Protein AF-A0A8S3Y2D4-F1 (afdb_monomer_lite)

Secondary structure (DSSP, 8-state):
-TTTHHHHT----SHHHHHHHHHHHHHHHHHHHHHHS----HHHHHHHHHHHHHHHHHHHHHHHHHHT--SSPPPPPPPPHHHHHHHHH-GGGGPPPP-TT-TT-----------S------------------------------------------

Sequence (158 aa):
MRESAPIIESKFTDTNTNKRKNLEWIRVQKSLKELTGKSREITQLKGFWRRTKVAAKKSVAQHRRALQATGGGQRPTSPGDDHLKIVELCPTDFVIEENLYDSDAVPQHVEVIVLGGTEEQNNTLYDIDEDEILPAEEPAEQQMITVANVHSEEVKKL

Structure (mmCIF, N/CA/C/O backbone):
data_AF-A0A8S3Y2D4-F1
#
_entry.id   AF-A0A8S3Y2D4-F1
#
loop_
_atom_site.group_PDB
_atom_site.id
_atom_site.type_symbol
_atom_site.label_atom_id
_atom_site.label_alt_id
_atom_site.label_comp_id
_atom_site.label_asym_id
_atom_site.label_entity_id
_atom_site.label_seq_id
_atom_site.pdbx_PDB_ins_code
_atom_site.Cartn_x
_atom_site.Cartn_y
_atom_site.Cartn_z
_atom_site.occupancy
_atom_site.B_iso_or_equiv
_atom_site.auth_seq_id
_atom_site.auth_comp_id
_atom_site.auth_asym_id
_atom_site.auth_atom_id
_atom_site.pdbx_PDB_model_num
ATOM 1 N N . MET A 1 1 ? -1.014 -6.566 8.334 1.00 80.56 1 MET A N 1
ATOM 2 C CA . MET A 1 1 ? -1.545 -6.063 7.043 1.00 80.56 1 MET A CA 1
ATOM 3 C C . MET A 1 1 ? -2.123 -7.154 6.150 1.00 80.56 1 MET A C 1
ATOM 5 O O . MET A 1 1 ? -3.131 -6.869 5.527 1.00 80.56 1 MET A O 1
ATOM 9 N N . ARG A 1 2 ? -1.561 -8.376 6.096 1.00 85.69 2 ARG A N 1
ATOM 10 C CA . ARG A 1 2 ? -2.041 -9.444 5.192 1.00 85.69 2 ARG A CA 1
ATOM 11 C C . ARG A 1 2 ? -3.548 -9.726 5.290 1.00 85.69 2 ARG A C 1
ATOM 13 O O . ARG A 1 2 ? -4.214 -9.788 4.271 1.00 85.69 2 ARG A O 1
ATOM 20 N N . GLU A 1 3 ? -4.080 -9.801 6.507 1.00 89.25 3 GLU A N 1
ATOM 21 C CA . GLU A 1 3 ? -5.510 -10.048 6.754 1.00 89.25 3 GLU A CA 1
ATOM 22 C C . GLU A 1 3 ? -6.408 -8.832 6.483 1.00 89.25 3 GLU A C 1
ATOM 24 O O . GLU A 1 3 ? -7.519 -8.977 5.986 1.00 89.25 3 GLU A O 1
ATOM 29 N N . SER A 1 4 ? -5.940 -7.623 6.803 1.00 91.56 4 SER A N 1
ATOM 30 C CA . SER A 1 4 ? -6.751 -6.402 6.684 1.00 91.56 4 SER A CA 1
ATOM 31 C C . SER A 1 4 ? -6.747 -5.802 5.273 1.00 91.56 4 SER A C 1
ATOM 33 O O . SER A 1 4 ? -7.630 -5.005 4.955 1.00 91.56 4 SER A O 1
ATOM 35 N N . ALA A 1 5 ? -5.779 -6.165 4.422 1.00 90.75 5 ALA A N 1
ATOM 36 C CA . ALA A 1 5 ? -5.618 -5.593 3.084 1.00 90.75 5 ALA A CA 1
ATOM 37 C C . ALA A 1 5 ? -6.865 -5.753 2.190 1.00 90.75 5 ALA A C 1
ATOM 39 O O . ALA A 1 5 ? -7.316 -4.730 1.678 1.00 90.75 5 ALA A O 1
ATOM 40 N N . PRO A 1 6 ? -7.515 -6.931 2.071 1.00 92.06 6 PRO A N 1
ATOM 41 C CA . PRO A 1 6 ? -8.704 -7.082 1.221 1.00 92.06 6 PRO A CA 1
ATOM 42 C C . PRO A 1 6 ? -9.875 -6.175 1.627 1.00 92.06 6 PRO A C 1
ATOM 44 O O . PRO A 1 6 ? -10.643 -5.710 0.785 1.00 92.06 6 PRO A O 1
ATOM 47 N N . ILE A 1 7 ? -10.014 -5.895 2.926 1.00 94.19 7 ILE A N 1
ATOM 48 C CA . ILE A 1 7 ? -11.087 -5.042 3.450 1.00 94.19 7 ILE A CA 1
ATOM 49 C C . ILE A 1 7 ? -10.743 -3.568 3.224 1.00 94.19 7 ILE A C 1
ATOM 51 O O . ILE 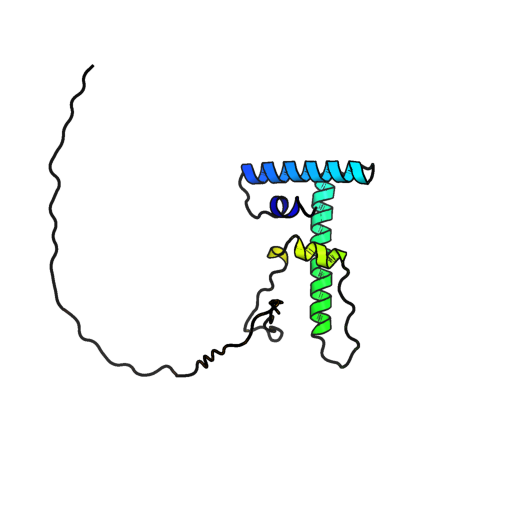A 1 7 ? -11.582 -2.797 2.757 1.00 94.19 7 ILE A O 1
ATOM 55 N N . ILE A 1 8 ? -9.504 -3.180 3.535 1.00 94.00 8 ILE A N 1
ATOM 56 C CA . ILE A 1 8 ? -9.009 -1.806 3.396 1.00 94.00 8 ILE A CA 1
ATOM 57 C C . ILE A 1 8 ? -8.971 -1.368 1.923 1.00 94.00 8 ILE A C 1
ATOM 59 O O . ILE A 1 8 ? -9.330 -0.227 1.627 1.00 94.00 8 ILE A O 1
ATOM 63 N N . GLU A 1 9 ? -8.587 -2.267 1.015 1.00 92.06 9 GLU A N 1
ATOM 64 C CA . GLU A 1 9 ? -8.427 -2.015 -0.426 1.00 92.06 9 GLU A CA 1
ATOM 65 C C . GLU A 1 9 ? -9.701 -2.197 -1.249 1.00 92.06 9 GLU A C 1
ATOM 67 O O . GLU A 1 9 ? -9.708 -1.933 -2.453 1.00 92.06 9 GLU A O 1
ATOM 72 N N . SER A 1 10 ? -10.796 -2.610 -0.611 1.00 92.25 10 SER A N 1
ATOM 73 C CA . SER A 1 10 ? -12.088 -2.726 -1.277 1.00 92.25 10 SER A CA 1
ATOM 74 C C . SER A 1 10 ? -12.440 -1.432 -2.024 1.00 92.25 10 SER A C 1
ATOM 76 O O . SER A 1 10 ? -12.317 -0.334 -1.477 1.00 92.25 10 SER A O 1
ATOM 78 N N . LYS A 1 11 ? -12.911 -1.537 -3.271 1.00 90.44 11 LYS A N 1
ATOM 79 C CA . LYS A 1 11 ? -13.327 -0.368 -4.065 1.00 90.44 11 LYS A CA 1
ATOM 80 C C . LYS A 1 11 ? -14.741 0.124 -3.719 1.00 90.44 11 LYS A C 1
ATOM 82 O O . LYS A 1 11 ? -15.102 1.219 -4.132 1.00 90.44 11 LYS A O 1
ATOM 87 N N . PHE A 1 12 ? -15.513 -0.621 -2.917 1.00 93.06 12 PHE A N 1
ATOM 88 C CA . PHE A 1 12 ? -16.855 -0.194 -2.509 1.00 93.06 12 PHE A CA 1
ATOM 89 C C . PHE A 1 12 ? -16.801 1.041 -1.603 1.00 93.06 12 PHE A C 1
ATOM 91 O O . PHE A 1 12 ? -15.961 1.148 -0.700 1.00 93.06 12 PHE A O 1
ATOM 98 N N . THR A 1 13 ? -17.716 1.973 -1.850 1.00 93.75 13 THR A N 1
ATOM 99 C CA . THR A 1 13 ? -17.799 3.279 -1.183 1.00 93.75 13 THR A CA 1
ATOM 100 C C . THR A 1 13 ? -19.054 3.430 -0.327 1.00 93.75 13 THR A C 1
ATOM 102 O O . THR A 1 13 ? -19.302 4.515 0.199 1.00 93.75 13 THR A O 1
ATOM 105 N N . ASP A 1 14 ? -19.831 2.360 -0.143 1.00 96.75 14 ASP A N 1
ATOM 106 C CA . ASP A 1 14 ? -21.039 2.384 0.674 1.00 96.75 14 ASP A CA 1
ATOM 107 C C . ASP A 1 14 ? -20.725 2.591 2.167 1.00 96.75 14 ASP A C 1
ATOM 109 O O . ASP A 1 14 ? -19.619 2.343 2.665 1.00 96.75 14 ASP A O 1
ATOM 113 N N . THR A 1 15 ? -21.727 3.061 2.911 1.00 97.31 15 THR A N 1
ATOM 114 C CA . THR A 1 15 ? -21.588 3.392 4.332 1.00 97.31 15 THR A CA 1
ATOM 115 C C . THR A 1 15 ? -21.122 2.203 5.174 1.00 97.31 15 THR A C 1
ATOM 117 O O . THR A 1 15 ? -20.330 2.396 6.100 1.00 97.31 15 THR A O 1
ATOM 120 N N . ASN A 1 16 ? -21.588 0.986 4.882 1.00 97.00 16 ASN A N 1
ATOM 121 C CA . ASN A 1 16 ? -21.215 -0.206 5.642 1.00 97.00 16 ASN A CA 1
ATOM 122 C C . ASN A 1 16 ? -19.750 -0.571 5.370 1.00 97.00 16 ASN A C 1
ATOM 124 O O . ASN A 1 16 ? -18.958 -0.698 6.310 1.00 97.00 16 ASN A O 1
ATOM 128 N N . THR A 1 17 ? -19.341 -0.614 4.102 1.00 95.75 17 THR A N 1
ATOM 129 C CA . THR A 1 17 ? -17.942 -0.864 3.738 1.00 95.75 17 THR A CA 1
ATOM 130 C C . THR A 1 17 ? -17.006 0.186 4.329 1.00 95.75 17 THR A C 1
ATOM 132 O O . THR A 1 17 ? -15.962 -0.168 4.878 1.00 95.75 17 THR A O 1
ATOM 135 N N . ASN A 1 18 ? -17.374 1.467 4.309 1.00 95.25 18 ASN A N 1
ATOM 136 C CA . ASN A 1 18 ? -16.547 2.518 4.907 1.00 95.25 18 ASN A CA 1
ATOM 137 C C . ASN A 1 18 ? -16.404 2.360 6.429 1.00 95.25 18 ASN A C 1
ATOM 139 O O . ASN A 1 18 ? -15.308 2.551 6.966 1.00 95.25 18 ASN A O 1
ATOM 143 N N . LYS A 1 19 ? -17.472 1.956 7.131 1.00 96.88 19 LYS A N 1
ATOM 144 C CA . LYS A 1 19 ? -17.400 1.614 8.561 1.00 96.88 19 LYS A CA 1
ATOM 145 C C . LYS A 1 19 ? -16.458 0.432 8.796 1.00 96.88 19 LYS A C 1
ATOM 147 O O . LYS A 1 19 ? -15.567 0.537 9.636 1.00 96.88 19 LYS A O 1
ATOM 152 N N . ARG A 1 20 ? -16.584 -0.644 8.012 1.00 96.69 20 ARG A N 1
ATOM 153 C CA . ARG A 1 20 ? -15.703 -1.825 8.089 1.00 96.69 20 ARG A CA 1
ATOM 154 C C . ARG A 1 20 ? -14.238 -1.471 7.845 1.00 96.69 20 ARG A C 1
ATOM 156 O O . ARG A 1 20 ? -13.384 -1.853 8.637 1.00 96.69 20 ARG A O 1
ATOM 163 N N . LYS A 1 21 ? -13.948 -0.675 6.813 1.00 96.38 21 LYS A N 1
ATOM 164 C CA . LYS A 1 21 ? -12.601 -0.157 6.532 1.00 96.38 21 LYS A CA 1
ATOM 165 C C . LYS A 1 21 ? -12.031 0.603 7.723 1.00 96.38 21 LYS A C 1
ATOM 167 O O . LYS A 1 21 ? -10.883 0.385 8.094 1.00 96.38 21 LYS A O 1
ATOM 172 N N . ASN A 1 22 ? -12.814 1.498 8.327 1.00 96.31 22 ASN A N 1
ATOM 173 C CA . ASN A 1 22 ? -12.359 2.266 9.485 1.00 96.31 22 ASN A CA 1
ATOM 174 C C . ASN A 1 22 ? -12.093 1.373 10.707 1.00 96.31 22 ASN A C 1
ATOM 176 O O . ASN A 1 22 ? -11.078 1.570 11.371 1.00 96.31 22 ASN A O 1
ATOM 180 N N . LEU A 1 23 ? -12.939 0.373 10.967 1.00 96.94 23 LEU A N 1
ATOM 181 C CA . LEU A 1 23 ? -12.701 -0.612 12.029 1.00 96.94 23 LEU A CA 1
ATOM 182 C C . LEU A 1 23 ? -11.417 -1.415 11.787 1.00 96.94 23 LEU A C 1
ATOM 184 O O . LEU A 1 23 ? -10.618 -1.585 12.706 1.00 96.94 23 LEU A O 1
ATOM 188 N N . GLU A 1 24 ? -11.160 -1.831 10.548 1.00 97.38 24 GLU A N 1
ATOM 189 C CA . GLU A 1 24 ? -9.913 -2.518 10.202 1.00 97.38 24 GLU A CA 1
ATOM 190 C C . GLU A 1 24 ? -8.683 -1.619 10.359 1.00 97.38 24 GLU A C 1
ATOM 192 O O . GLU A 1 24 ? -7.652 -2.065 10.858 1.00 97.38 24 GLU A O 1
ATOM 197 N N . TRP A 1 25 ? -8.780 -0.328 10.033 1.00 96.88 25 TRP A N 1
ATOM 198 C CA . TRP A 1 25 ? -7.695 0.617 10.312 1.00 96.88 25 TRP A CA 1
ATOM 199 C C . TRP A 1 25 ? -7.393 0.748 11.809 1.00 96.88 25 TRP A C 1
ATOM 201 O O . TRP A 1 25 ? -6.221 0.811 12.186 1.00 96.88 25 TRP A O 1
ATOM 211 N N . ILE A 1 26 ? -8.422 0.741 12.660 1.00 96.44 26 ILE A N 1
ATOM 212 C CA . ILE A 1 26 ? -8.258 0.727 14.122 1.00 96.44 26 ILE A CA 1
ATOM 213 C C . ILE A 1 26 ? -7.577 -0.575 14.568 1.00 96.44 26 ILE A C 1
ATOM 215 O O . ILE A 1 26 ? -6.654 -0.542 15.384 1.00 96.44 26 ILE A O 1
ATOM 219 N N . ARG A 1 27 ? -7.968 -1.724 14.000 1.00 95.94 27 ARG A N 1
ATOM 220 C CA . ARG A 1 27 ? -7.335 -3.023 14.283 1.00 95.94 27 ARG A CA 1
ATOM 221 C C . ARG A 1 27 ? -5.848 -3.020 13.920 1.00 95.94 27 ARG A C 1
ATOM 223 O O . ARG A 1 27 ? -5.020 -3.435 14.731 1.00 95.94 27 ARG A O 1
ATOM 230 N N . VAL A 1 28 ? -5.497 -2.499 12.744 1.00 95.44 28 VAL A N 1
ATOM 231 C CA . VAL A 1 28 ? -4.100 -2.355 12.300 1.00 95.44 28 VAL A CA 1
ATOM 232 C C . VAL A 1 28 ? -3.317 -1.425 13.228 1.00 95.44 28 VAL A C 1
ATOM 234 O O . VAL A 1 28 ? -2.196 -1.754 13.612 1.00 95.44 28 VAL A O 1
ATOM 237 N N . GLN A 1 29 ? -3.897 -0.289 13.623 1.00 95.75 29 GLN A N 1
ATOM 238 C CA . GLN A 1 29 ? -3.274 0.646 14.563 1.00 95.75 29 GLN A CA 1
ATOM 239 C C . GLN A 1 29 ? -2.982 -0.023 15.912 1.00 95.75 29 GLN A C 1
ATOM 241 O O . GLN A 1 29 ? -1.876 0.115 16.439 1.00 95.75 29 GLN A O 1
ATOM 246 N N . LYS A 1 30 ? -3.954 -0.770 16.451 1.00 95.62 30 LYS A N 1
ATOM 247 C CA . LYS A 1 30 ? -3.809 -1.511 17.708 1.00 95.62 30 LYS A CA 1
ATOM 248 C C . LYS A 1 30 ? -2.688 -2.547 17.612 1.00 95.62 30 LYS A C 1
ATOM 250 O O . LYS A 1 30 ? -1.781 -2.520 18.436 1.00 95.62 30 LYS A O 1
ATOM 255 N N . SER A 1 31 ? -2.696 -3.369 16.563 1.00 94.50 31 SER A N 1
ATOM 256 C CA . SER A 1 31 ? -1.652 -4.372 16.325 1.00 94.50 31 SER A CA 1
ATOM 257 C C . SER A 1 31 ? -0.262 -3.738 16.182 1.00 94.50 31 SER A C 1
ATOM 259 O O . SER A 1 31 ? 0.704 -4.219 16.768 1.00 94.50 31 SER A O 1
ATOM 261 N N . LEU A 1 32 ? -0.141 -2.605 15.481 1.00 94.25 32 LEU A N 1
ATOM 262 C CA . LEU A 1 32 ? 1.134 -1.892 15.369 1.00 94.25 32 LEU A CA 1
ATOM 263 C C . LEU A 1 32 ? 1.623 -1.373 16.727 1.00 94.25 32 LEU A C 1
ATOM 265 O O . LEU A 1 32 ? 2.817 -1.453 17.024 1.00 94.25 32 LEU A O 1
ATOM 269 N N . LYS A 1 33 ? 0.710 -0.837 17.542 1.00 95.50 33 LYS A N 1
ATOM 270 C CA . LYS A 1 33 ? 1.023 -0.359 18.890 1.00 95.50 33 LYS A CA 1
ATOM 271 C C . LYS A 1 33 ? 1.496 -1.504 19.782 1.00 95.50 33 LYS A C 1
ATOM 273 O O . LYS A 1 33 ? 2.463 -1.313 20.509 1.00 95.50 33 LYS A O 1
ATOM 278 N N . GLU A 1 34 ? 0.862 -2.668 19.700 1.00 95.62 34 GLU A N 1
ATOM 279 C CA . GLU A 1 34 ? 1.274 -3.876 20.428 1.00 95.62 34 GLU A CA 1
ATOM 280 C C . GLU A 1 34 ? 2.671 -4.347 19.999 1.00 95.62 34 GLU A C 1
ATOM 282 O O . GLU A 1 34 ? 3.493 -4.668 20.850 1.00 95.62 34 GLU A O 1
ATOM 287 N N . LEU A 1 35 ? 2.978 -4.308 18.699 1.00 94.25 35 LEU A N 1
ATOM 288 C CA . LEU A 1 35 ? 4.271 -4.751 18.164 1.00 94.25 35 LEU A CA 1
ATOM 289 C C . LEU A 1 35 ? 5.421 -3.760 18.409 1.00 94.25 35 LEU A C 1
ATOM 291 O O . LEU A 1 35 ? 6.553 -4.171 18.634 1.00 94.25 35 LEU A O 1
ATOM 295 N N . THR A 1 36 ? 5.161 -2.453 18.313 1.00 94.38 36 THR A N 1
ATOM 296 C CA . THR A 1 36 ? 6.215 -1.411 18.323 1.00 94.38 36 THR A CA 1
ATOM 297 C C . THR A 1 36 ? 6.257 -0.614 19.632 1.00 94.38 36 THR A C 1
ATOM 299 O O . THR A 1 36 ? 7.174 0.176 19.850 1.00 94.38 36 THR A O 1
ATOM 302 N N . GLY A 1 37 ? 5.225 -0.720 20.474 1.00 94.62 37 GLY A N 1
ATOM 303 C CA . GLY A 1 37 ? 5.029 0.115 21.667 1.00 94.62 37 GLY A CA 1
ATOM 304 C C . GLY A 1 37 ? 4.661 1.577 21.372 1.00 94.62 37 GLY A C 1
ATOM 305 O O . GLY A 1 37 ? 4.392 2.349 22.289 1.00 94.62 37 GLY A O 1
ATOM 306 N N . LYS A 1 38 ? 4.626 1.986 20.096 1.00 92.94 38 LYS A N 1
ATOM 307 C CA . LYS A 1 38 ? 4.383 3.370 19.663 1.00 92.94 38 LYS A CA 1
ATOM 308 C C . LYS A 1 38 ? 3.012 3.503 19.013 1.00 92.94 38 LYS A C 1
ATOM 310 O O . LYS A 1 38 ? 2.669 2.736 18.117 1.00 92.94 38 LYS A O 1
ATOM 315 N N . SER A 1 39 ? 2.259 4.520 19.424 1.00 91.06 39 SER A N 1
ATOM 316 C CA . SER A 1 39 ? 1.005 4.889 18.764 1.00 91.06 39 SER A CA 1
ATOM 317 C C . SER A 1 39 ? 1.279 5.774 17.546 1.00 91.06 39 SER A C 1
ATOM 319 O O . SER A 1 39 ? 2.159 6.634 17.584 1.00 91.06 39 SER A O 1
ATOM 321 N N . ARG A 1 40 ? 0.519 5.577 16.468 1.00 94.56 40 ARG A N 1
ATOM 322 C CA . ARG A 1 40 ? 0.484 6.462 15.294 1.00 94.56 40 ARG A CA 1
ATOM 323 C C . ARG A 1 40 ? -0.961 6.775 14.966 1.00 94.56 40 ARG A C 1
ATOM 325 O O . ARG A 1 40 ? -1.807 5.897 15.113 1.00 94.56 40 ARG A O 1
ATOM 332 N N . GLU A 1 41 ? -1.231 7.980 14.487 1.00 96.38 41 GLU A N 1
ATOM 333 C CA . GLU A 1 41 ? -2.578 8.364 14.067 1.00 96.38 41 GLU A CA 1
ATOM 334 C C . GLU A 1 41 ? -3.034 7.578 12.832 1.00 96.38 41 GLU A C 1
ATOM 336 O O . GLU A 1 41 ? -2.236 7.252 11.946 1.00 96.38 41 GLU A O 1
ATOM 341 N N . ILE A 1 42 ? -4.338 7.305 12.732 1.00 95.81 42 ILE A N 1
ATOM 342 C CA . ILE A 1 42 ? -4.902 6.545 11.601 1.00 95.81 42 ILE A CA 1
ATOM 343 C C . ILE A 1 42 ? -4.636 7.267 10.275 1.00 95.81 42 ILE A C 1
ATOM 345 O O . ILE A 1 42 ? -4.340 6.632 9.262 1.00 95.81 42 ILE A O 1
ATOM 349 N N . THR A 1 43 ? -4.689 8.599 10.269 1.00 96.00 43 THR A N 1
ATOM 350 C CA . THR A 1 43 ? -4.365 9.423 9.094 1.00 96.00 43 THR A CA 1
ATOM 351 C C . THR A 1 43 ? -2.920 9.220 8.637 1.00 96.00 43 THR A C 1
ATOM 353 O O . THR A 1 43 ? -2.660 9.089 7.438 1.00 96.00 43 THR A O 1
ATOM 356 N N . GLN A 1 44 ? -1.980 9.103 9.578 1.00 96.06 44 GLN A N 1
ATOM 357 C CA . GLN A 1 44 ? -0.574 8.822 9.290 1.00 96.06 44 GLN A CA 1
ATOM 358 C C . GLN A 1 44 ? -0.389 7.410 8.733 1.00 96.06 44 GLN A C 1
ATOM 360 O O . GLN A 1 44 ? 0.390 7.235 7.796 1.00 96.06 44 GLN A O 1
ATOM 365 N N . LEU A 1 45 ? -1.117 6.422 9.264 1.00 95.62 45 LEU A N 1
ATOM 366 C CA . LEU A 1 45 ? -1.090 5.040 8.773 1.00 95.62 45 LEU A CA 1
ATOM 367 C C . LEU A 1 45 ? -1.629 4.935 7.346 1.00 95.62 45 LEU A C 1
ATOM 369 O O . LEU A 1 45 ? -0.966 4.355 6.487 1.00 95.62 45 LEU A O 1
ATOM 373 N N . LYS A 1 46 ? -2.772 5.570 7.066 1.00 95.62 46 LYS A N 1
ATOM 374 C CA . LYS A 1 46 ? -3.337 5.668 5.711 1.00 95.62 46 LYS A CA 1
ATOM 375 C C . LYS A 1 46 ? -2.349 6.334 4.748 1.00 95.62 46 LYS A C 1
ATOM 377 O O . LYS A 1 46 ? -2.112 5.833 3.649 1.00 95.62 46 LYS A O 1
ATOM 382 N N . GLY A 1 47 ? -1.730 7.438 5.172 1.00 96.38 47 GLY A N 1
ATOM 383 C CA . GLY A 1 47 ? -0.725 8.146 4.379 1.00 96.38 47 GLY A CA 1
ATOM 384 C C . GLY A 1 47 ? 0.536 7.317 4.126 1.00 96.38 47 GLY A C 1
ATOM 385 O O . GLY A 1 47 ? 1.041 7.298 3.004 1.00 96.38 47 GLY A O 1
ATOM 386 N N . PHE A 1 48 ? 1.033 6.615 5.148 1.00 95.00 48 PHE A N 1
ATOM 387 C CA . PHE A 1 48 ? 2.157 5.688 5.024 1.00 95.00 48 PHE A CA 1
ATOM 388 C C . PHE A 1 48 ? 1.838 4.595 4.012 1.00 95.00 48 PHE A C 1
ATOM 390 O O . PHE A 1 48 ? 2.569 4.443 3.042 1.00 95.00 48 PHE A O 1
ATOM 397 N N . TRP A 1 49 ? 0.700 3.925 4.178 1.00 95.06 49 TRP A N 1
ATOM 398 C CA . TRP A 1 49 ? 0.263 2.863 3.287 1.00 95.06 49 TRP A CA 1
ATOM 399 C C . TRP A 1 49 ? 0.176 3.314 1.826 1.00 95.06 49 TRP A C 1
ATOM 401 O O . TRP A 1 49 ? 0.749 2.672 0.947 1.00 95.06 49 TRP A O 1
ATOM 411 N N . ARG A 1 50 ? -0.434 4.480 1.564 1.00 94.69 50 ARG A N 1
ATOM 412 C CA . ARG A 1 50 ? -0.475 5.072 0.219 1.00 94.69 50 ARG A CA 1
ATOM 413 C C . ARG A 1 50 ? 0.927 5.252 -0.371 1.00 94.69 50 ARG A C 1
ATOM 415 O O . ARG A 1 50 ? 1.149 4.882 -1.520 1.00 94.69 50 ARG A O 1
ATOM 422 N N . ARG A 1 51 ? 1.870 5.811 0.396 1.00 95.94 51 ARG A N 1
ATOM 423 C CA . ARG A 1 51 ? 3.257 6.004 -0.065 1.00 95.94 51 ARG A CA 1
ATOM 424 C C . ARG A 1 51 ? 3.961 4.677 -0.323 1.00 95.94 51 ARG A C 1
ATOM 426 O O . ARG A 1 51 ? 4.650 4.561 -1.330 1.00 95.94 51 ARG A O 1
ATOM 433 N N . THR A 1 52 ? 3.753 3.681 0.532 1.00 94.81 52 THR A N 1
ATOM 434 C CA . THR A 1 52 ? 4.331 2.342 0.373 1.00 94.81 52 THR A CA 1
ATOM 435 C C . THR A 1 52 ? 3.858 1.680 -0.920 1.00 94.81 52 THR A C 1
ATOM 437 O O . THR A 1 52 ? 4.687 1.161 -1.666 1.00 94.81 52 THR A O 1
ATOM 440 N N . LYS A 1 53 ? 2.562 1.778 -1.251 1.00 94.00 53 LYS A N 1
ATOM 441 C CA . LYS A 1 53 ? 2.028 1.280 -2.531 1.00 94.00 53 LYS A CA 1
ATOM 442 C C . LYS A 1 53 ? 2.666 1.974 -3.733 1.00 94.00 53 LYS A C 1
ATOM 444 O O . LYS A 1 53 ? 3.109 1.310 -4.665 1.00 94.00 53 LYS A O 1
ATOM 449 N N . VAL A 1 54 ? 2.775 3.304 -3.695 1.00 94.06 54 VAL A N 1
ATOM 450 C CA . VAL A 1 54 ? 3.413 4.083 -4.772 1.00 94.06 54 VAL A CA 1
ATOM 451 C C . VAL A 1 54 ? 4.888 3.706 -4.936 1.00 94.06 54 VAL A C 1
ATOM 453 O O . VAL A 1 54 ? 5.350 3.527 -6.062 1.00 94.06 54 VAL A O 1
ATOM 456 N N . ALA A 1 55 ? 5.622 3.547 -3.834 1.00 94.50 55 ALA A N 1
ATOM 457 C CA . ALA A 1 55 ? 7.022 3.134 -3.863 1.00 94.50 55 ALA A CA 1
ATOM 458 C C . ALA A 1 55 ? 7.188 1.730 -4.469 1.00 94.50 55 ALA A C 1
ATOM 460 O O . ALA A 1 55 ? 8.031 1.546 -5.345 1.00 94.50 55 ALA A O 1
ATOM 461 N N . ALA A 1 56 ? 6.338 0.775 -4.074 1.00 93.88 56 ALA A N 1
ATOM 462 C CA . ALA A 1 56 ? 6.330 -0.569 -4.647 1.00 93.88 56 ALA A CA 1
ATOM 463 C C . ALA A 1 56 ? 6.024 -0.544 -6.153 1.00 93.88 56 ALA A C 1
ATOM 465 O O . ALA A 1 56 ? 6.769 -1.125 -6.940 1.00 93.88 56 ALA A O 1
ATOM 466 N N . LYS A 1 57 ? 4.999 0.210 -6.576 1.00 91.50 57 LYS A N 1
ATOM 467 C CA . LYS A 1 57 ? 4.644 0.373 -7.997 1.00 91.50 57 LYS A CA 1
ATOM 468 C C . LYS A 1 57 ? 5.792 0.953 -8.809 1.00 91.50 57 LYS A C 1
ATOM 470 O O . LYS A 1 57 ? 6.092 0.443 -9.885 1.00 91.50 57 LYS A O 1
ATOM 475 N N . LYS A 1 58 ? 6.476 1.966 -8.276 1.00 92.12 58 LYS A N 1
ATOM 476 C CA . LYS A 1 58 ? 7.659 2.549 -8.915 1.00 92.12 58 LYS A CA 1
ATOM 477 C C . LYS A 1 58 ? 8.792 1.529 -9.047 1.00 92.12 58 LYS A C 1
ATOM 479 O O . LYS A 1 58 ? 9.348 1.412 -10.132 1.00 92.12 58 LYS A O 1
ATOM 484 N N . SER A 1 59 ? 9.112 0.797 -7.980 1.00 92.88 59 SER A N 1
ATOM 485 C CA . SER A 1 59 ? 10.200 -0.191 -7.979 1.00 92.88 59 SER A CA 1
ATOM 486 C C . SER A 1 59 ? 9.959 -1.306 -9.003 1.00 92.88 59 SER A C 1
ATOM 488 O O . SER A 1 59 ? 10.829 -1.588 -9.825 1.00 92.88 59 SER A O 1
ATOM 490 N N . VAL A 1 60 ? 8.748 -1.867 -9.030 1.00 90.94 60 VAL A N 1
ATOM 491 C CA . VAL A 1 60 ? 8.374 -2.925 -9.981 1.00 90.94 60 VAL A CA 1
ATOM 492 C C . VAL A 1 60 ? 8.364 -2.409 -11.420 1.00 90.94 60 VAL A C 1
ATOM 494 O O . VAL A 1 60 ? 8.893 -3.070 -12.310 1.00 90.94 60 VAL A O 1
ATOM 497 N N . ALA A 1 61 ? 7.824 -1.211 -11.661 1.00 89.00 61 ALA A N 1
ATOM 498 C CA . ALA A 1 61 ? 7.823 -0.612 -12.995 1.00 89.00 61 ALA A CA 1
ATOM 499 C C . ALA A 1 61 ? 9.244 -0.313 -13.500 1.00 89.00 61 ALA A C 1
ATOM 501 O O . ALA A 1 61 ? 9.543 -0.551 -14.668 1.00 89.00 61 ALA A O 1
ATOM 502 N N . GLN A 1 62 ? 10.131 0.176 -12.627 1.00 89.94 62 GLN A N 1
ATOM 503 C CA . GLN A 1 62 ? 11.539 0.400 -12.960 1.00 89.94 62 GLN A CA 1
ATOM 504 C C . GLN A 1 62 ? 12.254 -0.908 -13.294 1.00 89.94 62 GLN A C 1
ATOM 506 O O . GLN A 1 62 ? 12.972 -0.957 -14.288 1.00 89.94 62 GLN A O 1
ATOM 511 N N . HIS A 1 63 ? 12.030 -1.962 -12.507 1.00 91.25 63 HIS A N 1
ATOM 512 C CA . HIS A 1 63 ? 12.598 -3.277 -12.787 1.00 91.25 63 HIS A CA 1
ATOM 513 C C . HIS A 1 63 ? 12.112 -3.832 -14.130 1.00 91.25 63 HIS A C 1
ATOM 515 O O . HIS A 1 63 ? 12.931 -4.250 -14.943 1.00 91.25 63 HIS A O 1
ATOM 521 N N . ARG A 1 64 ? 10.802 -3.757 -14.410 1.00 87.56 64 ARG A N 1
ATOM 522 C CA . ARG A 1 64 ? 10.229 -4.183 -15.696 1.00 87.56 64 ARG A CA 1
ATOM 523 C C . ARG A 1 64 ? 10.848 -3.430 -16.872 1.00 87.56 64 ARG A C 1
ATOM 525 O O . ARG A 1 64 ? 11.301 -4.058 -17.820 1.00 87.56 64 ARG A O 1
ATOM 532 N N . ARG A 1 65 ? 10.935 -2.101 -16.776 1.00 86.69 65 ARG A N 1
ATOM 533 C CA . ARG A 1 65 ? 11.570 -1.274 -17.811 1.00 86.69 65 ARG A CA 1
ATOM 534 C C . ARG A 1 65 ? 13.038 -1.646 -18.012 1.00 86.69 65 ARG A C 1
ATOM 536 O O . ARG A 1 65 ? 13.502 -1.708 -19.140 1.00 86.69 65 ARG A O 1
ATOM 543 N N . ALA A 1 66 ? 13.770 -1.888 -16.928 1.00 87.94 66 ALA A N 1
ATOM 544 C CA . ALA A 1 66 ? 15.175 -2.261 -17.013 1.00 87.94 66 ALA A CA 1
ATOM 545 C C . ALA A 1 66 ? 15.374 -3.654 -17.632 1.00 87.94 66 ALA A C 1
ATOM 547 O O . ALA A 1 66 ? 16.359 -3.858 -18.331 1.00 87.94 66 ALA A O 1
ATOM 548 N N . LEU A 1 67 ? 14.447 -4.598 -17.420 1.00 86.50 67 LEU A N 1
ATOM 549 C CA . LEU A 1 67 ? 14.476 -5.908 -18.085 1.00 86.50 67 LEU A CA 1
ATOM 550 C C . LEU A 1 67 ? 14.267 -5.794 -19.599 1.00 86.50 67 LEU A C 1
ATOM 552 O O . LEU A 1 67 ? 14.806 -6.600 -20.347 1.00 86.50 67 LEU A O 1
ATOM 556 N N . GLN A 1 68 ? 13.495 -4.801 -20.035 1.00 82.81 68 GLN A N 1
ATOM 557 C CA . GLN A 1 68 ? 13.201 -4.533 -21.444 1.00 82.81 68 GLN A CA 1
ATOM 558 C C . GLN A 1 68 ? 14.272 -3.669 -22.128 1.00 82.81 68 GLN A C 1
ATOM 560 O O . GLN A 1 68 ? 14.207 -3.452 -23.335 1.00 82.81 68 GLN A O 1
ATOM 565 N N . ALA A 1 69 ? 15.257 -3.159 -21.382 1.00 83.62 69 ALA A N 1
ATOM 566 C CA . ALA A 1 69 ? 16.322 -2.353 -21.955 1.00 83.62 69 ALA A CA 1
ATOM 567 C C . ALA A 1 69 ? 17.211 -3.220 -22.860 1.00 83.62 69 ALA A C 1
ATOM 569 O O . ALA A 1 69 ? 17.862 -4.165 -22.411 1.00 83.62 69 ALA A O 1
ATOM 570 N N . THR A 1 70 ? 17.259 -2.886 -24.145 1.00 81.25 70 THR A N 1
ATOM 571 C CA . THR A 1 70 ? 18.122 -3.552 -25.119 1.00 81.25 70 THR A CA 1
ATOM 572 C C . THR A 1 70 ? 19.505 -2.899 -25.092 1.00 81.25 70 THR A C 1
ATOM 574 O O . THR A 1 70 ? 19.638 -1.680 -25.165 1.00 81.25 70 THR A O 1
ATOM 577 N N . GLY A 1 71 ? 20.562 -3.698 -24.910 1.00 83.50 71 GLY A N 1
ATOM 578 C CA . GLY A 1 71 ? 21.926 -3.152 -24.841 1.00 83.50 71 GLY A CA 1
ATOM 579 C C . GLY A 1 71 ? 22.995 -4.024 -24.184 1.00 83.50 71 GLY A C 1
ATOM 580 O O . GLY A 1 71 ? 23.988 -3.482 -23.714 1.00 83.50 71 GLY A O 1
ATOM 581 N N . GLY A 1 72 ? 22.803 -5.347 -24.094 1.00 83.75 72 GLY A N 1
ATOM 582 C CA . GLY A 1 72 ? 23.824 -6.284 -23.589 1.00 83.75 72 GLY A CA 1
ATOM 583 C C . GLY A 1 72 ? 24.293 -6.056 -22.142 1.00 83.75 72 GLY A C 1
ATOM 584 O O . GLY A 1 72 ? 25.301 -6.626 -21.733 1.00 83.75 72 GLY A O 1
ATOM 585 N N . GLY A 1 73 ? 23.597 -5.213 -21.375 1.00 84.44 73 GLY A N 1
ATOM 586 C CA . GLY A 1 73 ? 23.942 -4.889 -19.995 1.00 84.44 73 GLY A CA 1
ATOM 587 C C . GLY A 1 73 ? 23.668 -6.034 -19.019 1.00 84.44 73 GLY A C 1
ATOM 588 O O . GLY A 1 73 ? 23.019 -7.029 -19.342 1.00 84.44 73 GLY A O 1
ATOM 589 N N . GLN A 1 74 ? 24.149 -5.877 -17.785 1.00 85.19 74 GLN A N 1
ATOM 590 C CA . GLN A 1 74 ? 23.831 -6.810 -16.706 1.00 85.19 74 GLN A CA 1
ATOM 591 C C . GLN A 1 74 ? 22.327 -6.810 -16.411 1.00 85.19 74 GLN A C 1
ATOM 593 O O . GLN A 1 74 ? 21.672 -5.766 -16.450 1.00 85.19 74 GLN A O 1
ATOM 598 N N . ARG A 1 75 ? 21.790 -7.988 -16.066 1.00 85.31 75 ARG A N 1
ATOM 599 C CA . ARG A 1 75 ? 20.393 -8.129 -15.647 1.00 85.31 75 ARG A CA 1
ATOM 600 C C . ARG A 1 75 ? 20.122 -7.209 -14.446 1.00 85.31 75 ARG A C 1
ATOM 602 O O . ARG A 1 75 ? 20.886 -7.257 -13.479 1.00 85.31 75 ARG A O 1
ATOM 609 N N . PRO A 1 76 ? 19.044 -6.406 -14.464 1.00 87.62 76 PRO A N 1
ATOM 610 C CA . PRO A 1 76 ? 18.715 -5.531 -13.349 1.00 87.62 76 PRO A CA 1
ATOM 611 C C . PRO A 1 76 ? 18.411 -6.331 -12.083 1.00 87.62 76 PRO A C 1
ATOM 613 O O . PRO A 1 76 ? 17.791 -7.397 -12.129 1.00 87.62 76 PRO A O 1
ATOM 616 N N . THR A 1 77 ? 18.794 -5.774 -10.938 1.00 87.88 77 THR A N 1
ATOM 617 C CA . THR A 1 77 ? 18.464 -6.330 -9.624 1.00 87.88 77 THR A CA 1
ATOM 618 C C . THR A 1 77 ? 16.948 -6.426 -9.449 1.00 87.88 77 THR A C 1
ATOM 620 O O . THR A 1 77 ? 16.209 -5.513 -9.834 1.00 87.88 77 THR A O 1
ATOM 623 N N . SER A 1 78 ? 16.487 -7.536 -8.868 1.00 88.81 78 SER A N 1
ATOM 624 C CA . SER A 1 78 ? 15.079 -7.743 -8.514 1.00 88.81 78 SER A CA 1
ATOM 625 C C . SER A 1 78 ? 14.566 -6.629 -7.587 1.00 88.81 78 SER A C 1
ATOM 627 O O . SER A 1 78 ? 15.344 -6.116 -6.774 1.00 88.81 78 SER A O 1
ATOM 629 N N . PRO A 1 79 ? 13.272 -6.253 -7.651 1.00 91.81 79 PRO A N 1
ATOM 630 C CA . PRO A 1 79 ? 12.649 -5.441 -6.613 1.00 91.81 79 PRO A CA 1
ATOM 631 C C . PRO A 1 79 ? 12.812 -6.116 -5.248 1.00 91.81 79 PRO A C 1
ATOM 633 O O . PRO A 1 79 ? 12.841 -7.344 -5.166 1.00 91.81 79 PRO A O 1
ATOM 636 N N . GLY A 1 80 ? 12.894 -5.320 -4.180 1.00 92.62 80 GLY A N 1
ATOM 637 C CA . GLY A 1 80 ? 12.980 -5.858 -2.820 1.00 92.62 80 GLY A CA 1
ATOM 638 C C . GLY A 1 80 ? 11.730 -6.651 -2.420 1.00 92.62 80 GLY A C 1
ATOM 639 O O . GLY A 1 80 ? 10.618 -6.302 -2.829 1.00 92.62 80 GLY A O 1
ATOM 640 N N . ASP A 1 81 ? 11.910 -7.670 -1.578 1.00 93.56 81 ASP A N 1
ATOM 641 C CA . ASP A 1 81 ? 10.848 -8.589 -1.135 1.00 93.56 81 ASP A CA 1
ATOM 642 C C . ASP A 1 81 ? 9.641 -7.861 -0.533 1.00 93.56 81 ASP A C 1
ATOM 644 O O . ASP A 1 81 ? 8.491 -8.206 -0.809 1.00 93.56 81 ASP A O 1
ATOM 648 N N . ASP A 1 82 ? 9.886 -6.785 0.219 1.00 92.69 82 ASP A N 1
ATOM 649 C CA . ASP A 1 82 ? 8.833 -5.935 0.774 1.00 92.69 82 ASP A CA 1
ATOM 650 C C . ASP A 1 82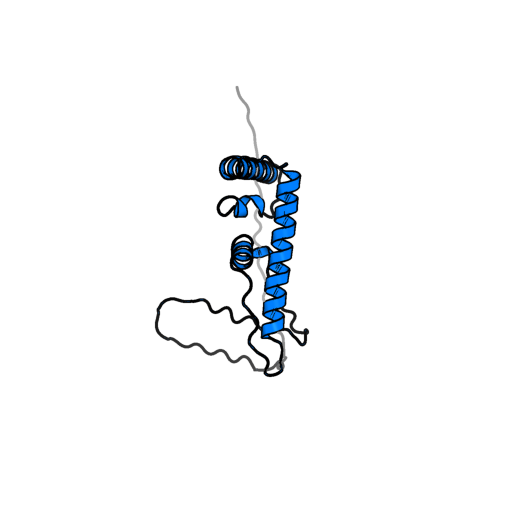 ? 7.940 -5.346 -0.325 1.00 92.69 82 ASP A C 1
ATOM 652 O O . ASP A 1 82 ? 6.719 -5.310 -0.188 1.00 92.69 82 ASP A O 1
ATOM 656 N N . HIS A 1 83 ? 8.520 -4.899 -1.442 1.00 93.06 83 HIS A N 1
ATOM 657 C CA . HIS A 1 83 ? 7.758 -4.336 -2.555 1.00 93.06 83 HIS A CA 1
ATOM 658 C C . HIS A 1 83 ? 6.934 -5.404 -3.267 1.00 93.06 83 HIS A C 1
ATOM 660 O O . HIS A 1 83 ? 5.762 -5.158 -3.556 1.00 93.06 83 HIS A O 1
ATOM 666 N N . LEU A 1 84 ? 7.506 -6.590 -3.486 1.00 92.31 84 LEU A N 1
ATOM 667 C CA . LEU A 1 84 ? 6.782 -7.735 -4.045 1.00 92.31 84 LEU A CA 1
ATOM 668 C C . LEU A 1 84 ? 5.614 -8.138 -3.138 1.00 92.31 84 LEU A C 1
ATOM 670 O O . LEU A 1 84 ? 4.508 -8.395 -3.616 1.00 92.31 84 LEU A O 1
ATOM 674 N N . LYS A 1 85 ? 5.809 -8.077 -1.816 1.00 93.12 85 LYS A N 1
ATOM 675 C CA . LYS A 1 85 ? 4.741 -8.354 -0.858 1.00 93.12 85 LYS A CA 1
ATOM 676 C C . LYS A 1 85 ? 3.595 -7.355 -0.955 1.00 93.12 85 LYS A C 1
ATOM 678 O O . LYS A 1 85 ? 2.436 -7.734 -0.834 1.00 93.12 85 LYS A O 1
ATOM 683 N N . ILE A 1 86 ? 3.897 -6.079 -1.170 1.00 92.62 86 ILE A N 1
ATOM 684 C CA . ILE A 1 86 ? 2.875 -5.035 -1.329 1.00 92.62 86 ILE A CA 1
ATOM 685 C C . ILE A 1 86 ? 2.062 -5.243 -2.612 1.00 92.62 86 ILE A C 1
ATOM 687 O O . ILE A 1 86 ? 0.852 -5.014 -2.592 1.00 92.62 86 ILE A O 1
ATOM 691 N N . VAL A 1 87 ? 2.697 -5.715 -3.690 1.00 90.44 87 VAL A N 1
ATOM 692 C CA . VAL A 1 87 ? 2.014 -6.081 -4.943 1.00 90.44 87 VAL A CA 1
ATOM 693 C C . VAL A 1 87 ? 1.009 -7.208 -4.701 1.00 90.44 87 VAL A C 1
ATOM 695 O O . VAL A 1 87 ? -0.150 -7.070 -5.086 1.00 90.44 87 VAL A O 1
ATOM 698 N N . GLU A 1 88 ? 1.413 -8.266 -3.986 1.00 91.12 88 GLU A N 1
ATOM 699 C CA . GLU A 1 88 ? 0.534 -9.392 -3.614 1.00 91.12 88 GLU A CA 1
ATOM 700 C C . GLU A 1 88 ? -0.705 -8.922 -2.832 1.00 91.12 88 GLU A C 1
ATOM 702 O O . GLU A 1 88 ? -1.795 -9.462 -2.997 1.00 91.12 88 GLU A O 1
ATOM 707 N N . LEU A 1 89 ? -0.561 -7.897 -1.987 1.00 90.94 89 LEU A N 1
ATOM 708 C CA . LEU A 1 89 ? -1.659 -7.389 -1.159 1.00 90.94 89 LEU A CA 1
ATOM 709 C C . LEU A 1 89 ? -2.679 -6.535 -1.925 1.00 90.94 89 LEU A C 1
ATOM 711 O O . LEU A 1 89 ? -3.790 -6.358 -1.427 1.00 90.94 89 LEU A O 1
ATOM 715 N N . CYS A 1 90 ? -2.311 -5.966 -3.078 1.00 86.94 90 CYS A N 1
ATOM 716 C CA . CYS A 1 90 ? -3.155 -5.024 -3.826 1.00 86.94 90 CYS A CA 1
ATOM 717 C C . CYS A 1 90 ? -3.132 -5.309 -5.338 1.00 86.94 90 CYS A C 1
ATOM 719 O O . CYS A 1 90 ? -2.780 -4.410 -6.102 1.00 86.94 90 CYS A O 1
ATOM 721 N N . PRO A 1 91 ? -3.516 -6.510 -5.805 1.00 79.44 91 PRO A N 1
ATOM 722 C CA . PRO A 1 91 ? -3.317 -6.920 -7.200 1.00 79.44 91 PRO A CA 1
ATOM 723 C C . PRO A 1 91 ? -3.958 -5.955 -8.210 1.00 79.44 91 PRO A C 1
ATOM 725 O O . PRO A 1 91 ? -3.358 -5.620 -9.228 1.00 79.44 91 PRO A O 1
ATOM 728 N N . THR A 1 92 ? -5.134 -5.412 -7.888 1.00 82.88 92 THR A N 1
ATOM 729 C CA . THR A 1 92 ? -5.866 -4.482 -8.760 1.00 82.88 92 THR A CA 1
ATOM 730 C C . THR A 1 92 ? -5.136 -3.153 -9.001 1.00 82.88 92 THR A C 1
ATOM 732 O O . THR A 1 92 ? -5.384 -2.500 -10.007 1.00 82.88 92 THR A O 1
ATOM 735 N N . ASP A 1 93 ? -4.225 -2.726 -8.120 1.00 82.25 93 ASP A N 1
ATOM 736 C CA . ASP A 1 93 ? -3.521 -1.440 -8.275 1.00 82.25 93 ASP A CA 1
ATOM 737 C C . ASP A 1 93 ? -2.337 -1.514 -9.273 1.00 82.25 93 ASP A C 1
ATOM 739 O O . ASP A 1 93 ? -1.773 -0.474 -9.654 1.00 82.25 93 ASP A O 1
ATOM 743 N N . PHE A 1 94 ? -1.955 -2.726 -9.701 1.00 78.62 94 PHE A N 1
ATOM 744 C CA . PHE A 1 94 ? -0.797 -3.002 -10.565 1.00 78.62 94 PHE A CA 1
ATOM 745 C C . PHE A 1 94 ? -1.171 -3.556 -11.945 1.00 78.62 94 PHE A C 1
ATOM 747 O O . PHE A 1 94 ? -0.268 -3.932 -12.690 1.00 78.62 94 PHE A O 1
ATOM 754 N N . VAL A 1 95 ? -2.461 -3.567 -12.298 1.00 77.44 95 VAL A N 1
ATOM 755 C CA . VAL A 1 95 ? -2.913 -3.921 -13.650 1.00 77.44 95 VAL A CA 1
ATOM 756 C C . VAL A 1 95 ? -2.269 -2.960 -14.649 1.00 77.44 95 VAL A C 1
ATOM 758 O O . VAL A 1 95 ? -2.278 -1.741 -14.449 1.00 77.44 95 VAL A O 1
ATOM 761 N N . ILE A 1 96 ? -1.640 -3.526 -15.673 1.00 73.69 96 ILE A N 1
ATOM 762 C CA . ILE A 1 96 ? -1.070 -2.787 -16.794 1.00 73.69 96 ILE A CA 1
ATOM 763 C C . ILE A 1 96 ? -2.136 -2.787 -17.879 1.00 73.69 96 ILE A C 1
ATOM 765 O O . ILE A 1 96 ? -2.660 -3.841 -18.222 1.00 73.69 96 ILE A O 1
ATOM 769 N N . GLU A 1 97 ? -2.476 -1.607 -18.381 1.00 72.31 97 GLU A N 1
ATOM 770 C CA . GLU A 1 97 ? -3.296 -1.492 -19.580 1.00 72.31 97 GLU A CA 1
ATOM 771 C C . GLU A 1 97 ? -2.389 -1.765 -20.780 1.00 72.31 97 GLU A C 1
ATOM 773 O O . GLU A 1 97 ? -1.396 -1.065 -20.982 1.00 72.31 97 GLU A O 1
ATOM 778 N N . GLU A 1 98 ? -2.689 -2.825 -21.525 1.00 72.69 98 GLU A N 1
ATOM 779 C CA . GLU A 1 98 ? -2.009 -3.119 -22.781 1.00 72.69 98 GLU A CA 1
ATOM 780 C C . GLU A 1 98 ? -2.620 -2.237 -23.874 1.00 72.69 98 GLU A C 1
ATOM 782 O O . GLU A 1 98 ? -3.832 -2.236 -24.090 1.00 72.69 98 GLU A O 1
ATOM 787 N N . ASN A 1 99 ? -1.781 -1.449 -24.543 1.00 74.88 99 ASN A N 1
ATOM 788 C CA . ASN A 1 99 ? -2.188 -0.612 -25.662 1.00 74.88 99 ASN A CA 1
ATOM 789 C C . ASN A 1 99 ? -1.600 -1.193 -26.950 1.00 74.88 99 ASN A C 1
ATOM 791 O O . ASN A 1 99 ? -0.390 -1.163 -27.140 1.00 74.88 99 ASN A O 1
ATOM 795 N N . LEU A 1 100 ? -2.459 -1.680 -27.850 1.00 74.06 100 LEU A N 1
ATOM 796 C CA . LEU A 1 100 ? -2.051 -2.301 -29.120 1.00 74.06 100 LEU A CA 1
ATOM 797 C C . LEU A 1 100 ? -1.258 -1.371 -30.050 1.00 74.06 100 LEU A C 1
ATOM 799 O O . LEU A 1 100 ? -0.590 -1.846 -30.964 1.00 74.06 100 LEU A O 1
ATOM 803 N N . TYR A 1 101 ? -1.343 -0.060 -29.835 1.00 79.62 101 TYR A N 1
ATOM 804 C CA . TYR A 1 101 ? -0.645 0.946 -30.633 1.00 79.62 101 TYR A CA 1
ATOM 805 C C . TYR A 1 101 ? 0.582 1.524 -29.923 1.00 79.62 101 TYR A C 1
ATOM 807 O O . TYR A 1 101 ? 1.190 2.464 -30.436 1.00 79.62 101 TYR A O 1
ATOM 815 N N . ASP A 1 102 ? 0.929 1.015 -28.738 1.00 74.19 102 ASP A N 1
ATOM 816 C CA . ASP A 1 102 ? 2.138 1.433 -28.038 1.00 74.19 102 ASP A CA 1
ATOM 817 C C . ASP A 1 102 ? 3.330 0.624 -28.546 1.00 74.19 102 ASP A C 1
ATOM 819 O O . ASP A 1 102 ? 3.331 -0.606 -28.507 1.00 74.19 102 ASP A O 1
ATOM 823 N N . SER A 1 103 ? 4.363 1.314 -29.026 1.00 68.75 103 SER A N 1
ATOM 824 C CA . SER A 1 103 ? 5.563 0.676 -29.581 1.00 68.75 103 SER A CA 1
ATOM 825 C C . SER A 1 103 ? 6.356 -0.131 -28.541 1.00 68.75 103 SER A C 1
ATOM 827 O O . SER A 1 103 ? 7.282 -0.850 -28.917 1.00 68.75 103 SER A O 1
ATOM 829 N N . ASP A 1 104 ? 6.028 -0.009 -27.248 1.00 66.88 104 ASP A N 1
ATOM 830 C CA . ASP A 1 104 ? 6.594 -0.803 -26.152 1.00 66.88 104 ASP A CA 1
ATOM 831 C C . ASP A 1 104 ? 5.609 -1.813 -25.523 1.00 66.88 104 ASP A C 1
ATOM 833 O O . ASP A 1 104 ? 5.959 -2.471 -24.533 1.00 66.88 104 ASP A O 1
ATOM 837 N N . ALA A 1 105 ? 4.410 -1.992 -26.097 1.00 63.69 105 ALA A N 1
ATOM 838 C CA . ALA A 1 105 ? 3.452 -2.986 -25.629 1.00 63.69 105 ALA A CA 1
ATOM 839 C C . ALA A 1 105 ? 3.969 -4.401 -25.916 1.00 63.69 105 ALA A C 1
ATOM 841 O O . ALA A 1 105 ? 3.921 -4.908 -27.035 1.00 63.69 105 ALA A O 1
ATOM 842 N N . VAL A 1 106 ? 4.473 -5.055 -24.873 1.00 57.50 106 VAL A N 1
ATOM 843 C CA . VAL A 1 106 ? 4.824 -6.476 -24.899 1.00 57.50 106 VAL A CA 1
ATOM 844 C C . VAL A 1 106 ? 3.686 -7.248 -24.231 1.00 57.50 106 VAL A C 1
ATOM 846 O O . VAL A 1 106 ? 3.402 -6.946 -23.067 1.00 57.50 106 VAL A O 1
ATOM 849 N N . PRO A 1 107 ? 3.077 -8.250 -24.894 1.00 55.19 107 PRO A N 1
ATOM 850 C CA . PRO A 1 107 ? 2.089 -9.117 -24.263 1.00 55.19 107 PRO A CA 1
ATOM 851 C C . PRO A 1 1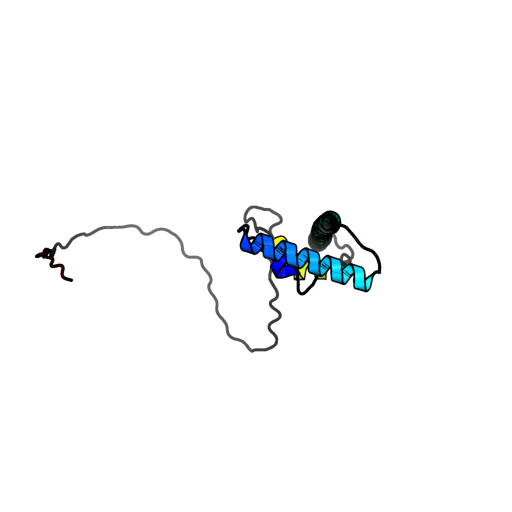07 ? 2.698 -9.751 -23.014 1.00 55.19 107 PRO A C 1
ATOM 853 O O . PRO A 1 107 ? 3.756 -10.393 -23.087 1.00 55.19 107 PRO A O 1
ATOM 856 N N . GLN A 1 108 ? 2.071 -9.575 -21.853 1.00 54.31 108 GLN A N 1
ATOM 857 C CA . GLN A 1 108 ? 2.512 -10.307 -20.671 1.00 54.31 108 GLN A CA 1
ATOM 858 C C . GLN A 1 108 ? 2.139 -11.782 -20.835 1.00 54.31 108 GLN A C 1
ATOM 860 O O . GLN A 1 108 ? 1.009 -12.177 -20.561 1.00 54.31 108 GLN A O 1
ATOM 865 N N . HIS A 1 109 ? 3.099 -12.627 -21.220 1.00 43.59 109 HIS A N 1
ATOM 866 C CA . HIS A 1 109 ? 2.961 -14.060 -20.987 1.00 43.59 109 HIS A CA 1
ATOM 867 C C . HIS A 1 109 ? 2.994 -14.284 -19.472 1.00 43.59 109 HIS A C 1
ATOM 869 O O . HIS A 1 109 ? 4.054 -14.348 -18.845 1.00 43.59 109 HIS A O 1
ATOM 875 N N . VAL A 1 110 ? 1.814 -14.331 -18.860 1.00 42.53 110 VAL A N 1
ATOM 876 C CA . VAL A 1 110 ? 1.655 -14.780 -17.483 1.00 42.53 110 VAL A CA 1
ATOM 877 C C . VAL A 1 110 ? 2.028 -16.258 -17.487 1.00 42.53 110 VAL A C 1
ATOM 879 O O . VAL A 1 110 ? 1.241 -17.097 -17.915 1.00 42.53 110 VAL A O 1
ATOM 882 N N . GLU A 1 111 ? 3.240 -16.595 -17.044 1.00 35.03 111 GLU A N 1
ATOM 883 C CA . GLU A 1 111 ? 3.543 -17.970 -16.657 1.00 35.03 111 GLU A CA 1
ATOM 884 C C . GLU A 1 111 ? 2.657 -18.312 -15.457 1.00 35.03 111 GLU A C 1
ATOM 886 O O . GLU A 1 111 ? 2.990 -18.072 -14.294 1.00 35.03 111 GLU A O 1
ATOM 891 N N . VAL A 1 112 ? 1.473 -18.845 -15.747 1.00 36.34 112 VAL A N 1
ATOM 892 C CA . VAL A 1 112 ? 0.735 -19.642 -14.783 1.00 36.34 112 VAL A CA 1
ATOM 893 C C . VAL A 1 112 ? 1.650 -20.822 -14.482 1.00 36.34 112 VAL A C 1
ATOM 895 O O . VAL A 1 112 ? 1.832 -21.700 -15.322 1.00 36.34 112 VAL A O 1
ATOM 898 N N . ILE A 1 113 ? 2.273 -20.826 -13.303 1.00 35.88 113 ILE A N 1
ATOM 899 C CA . ILE A 1 113 ? 2.982 -22.000 -12.791 1.00 35.88 113 ILE A CA 1
ATOM 900 C C . ILE A 1 113 ? 1.904 -23.055 -12.512 1.00 35.88 113 ILE A C 1
ATOM 902 O O . ILE A 1 113 ? 1.380 -23.166 -11.403 1.00 35.88 113 ILE A O 1
ATOM 906 N N . VAL A 1 114 ? 1.517 -23.787 -13.555 1.00 30.69 114 VAL A N 1
ATOM 907 C CA . VAL A 1 114 ? 0.706 -24.995 -13.452 1.00 30.69 114 VAL A CA 1
ATOM 908 C C . VAL A 1 114 ? 1.660 -26.101 -13.027 1.00 30.69 114 VAL A C 1
ATOM 910 O O . VAL A 1 114 ? 2.426 -26.647 -13.818 1.00 30.69 114 VAL A O 1
ATOM 913 N N . LEU A 1 115 ? 1.644 -26.405 -11.733 1.00 36.19 115 LEU A N 1
ATOM 914 C CA . LEU A 1 115 ? 2.235 -27.625 -11.205 1.00 36.19 115 LEU A CA 1
ATOM 915 C C . LEU A 1 115 ? 1.449 -28.829 -11.743 1.00 36.19 115 LEU A C 1
ATOM 917 O O . LEU A 1 115 ? 0.435 -29.210 -11.170 1.00 36.19 115 LEU A O 1
ATOM 921 N N . GLY A 1 116 ? 1.973 -29.431 -12.813 1.00 32.50 116 GLY A N 1
ATOM 922 C CA . GLY A 1 116 ? 1.738 -30.824 -13.191 1.00 32.50 116 GLY A CA 1
ATOM 923 C C . GLY A 1 116 ? 0.481 -31.101 -14.020 1.00 32.50 116 GLY A C 1
ATOM 924 O O . GLY A 1 116 ? -0.637 -31.014 -13.528 1.00 32.50 116 GLY A O 1
ATOM 925 N N . GLY A 1 117 ? 0.689 -31.558 -15.255 1.00 28.34 117 GLY A N 1
ATOM 926 C CA . GLY A 1 117 ? -0.341 -32.196 -16.074 1.00 28.34 117 GLY A CA 1
ATOM 927 C C . GLY A 1 117 ? 0.016 -32.150 -17.553 1.00 28.34 117 GLY A C 1
ATOM 928 O O . GLY A 1 117 ? 0.253 -31.080 -18.090 1.00 28.34 117 GLY A O 1
ATOM 929 N N . THR A 1 118 ? 0.123 -33.319 -18.168 1.00 32.44 118 THR A N 1
ATOM 930 C CA . THR A 1 118 ? 0.574 -33.592 -19.538 1.00 32.44 118 THR A CA 1
ATOM 931 C C . THR A 1 118 ? -0.297 -32.975 -20.637 1.00 32.44 118 THR A C 1
ATOM 933 O O . THR A 1 118 ? -1.487 -32.768 -20.435 1.00 32.44 118 THR A O 1
ATOM 936 N N . GLU A 1 119 ? 0.361 -32.735 -21.779 1.00 40.03 119 GLU A N 1
ATOM 937 C CA . GLU A 1 119 ? -0.116 -32.445 -23.143 1.00 40.03 119 GLU A CA 1
ATOM 938 C C . GLU A 1 119 ? -1.624 -32.569 -23.416 1.00 40.03 119 GLU A C 1
ATOM 940 O O . GLU A 1 119 ? -2.214 -33.612 -23.169 1.00 40.03 119 GLU A O 1
ATOM 945 N N . GLU A 1 120 ? -2.193 -31.562 -24.086 1.00 34.34 120 GLU A N 1
ATOM 946 C CA . GLU A 1 120 ? -2.840 -31.758 -25.389 1.00 34.34 120 GLU A CA 1
ATOM 947 C C . GLU A 1 120 ? -3.012 -30.414 -26.116 1.00 34.34 120 GLU A C 1
ATOM 949 O O . GLU A 1 120 ? -3.124 -29.345 -25.516 1.00 34.34 120 GLU A O 1
ATOM 954 N N . GLN A 1 121 ? -2.913 -30.499 -27.438 1.00 38.62 121 GLN A N 1
ATOM 955 C CA . GLN A 1 121 ? -2.909 -29.420 -28.421 1.00 38.62 121 GLN A CA 1
ATOM 956 C C . GLN A 1 121 ? -4.186 -28.570 -28.336 1.00 38.62 121 GLN A C 1
ATOM 958 O O . GLN A 1 121 ? -5.201 -29.064 -27.867 1.00 38.62 121 GLN A O 1
ATOM 963 N N . ASN A 1 122 ? -4.155 -27.330 -28.844 1.00 33.53 122 ASN A N 1
ATOM 964 C CA . ASN A 1 122 ? -5.122 -26.870 -29.849 1.00 33.53 122 ASN A CA 1
ATOM 965 C C . ASN A 1 122 ? -4.691 -25.546 -30.497 1.00 33.53 122 ASN A C 1
ATOM 967 O O . ASN A 1 122 ? -4.437 -24.532 -29.855 1.00 33.53 122 ASN A O 1
ATOM 971 N N . ASN A 1 123 ? -4.616 -25.642 -31.817 1.00 36.00 123 ASN A N 1
ATOM 972 C CA . ASN A 1 123 ? -4.309 -24.654 -32.832 1.00 36.00 123 ASN A CA 1
ATOM 973 C C . ASN A 1 123 ? -5.581 -23.859 -33.179 1.00 36.00 123 ASN A C 1
ATOM 975 O O . ASN A 1 123 ? -6.587 -24.490 -33.489 1.00 36.00 123 ASN A O 1
ATOM 979 N N . THR A 1 124 ? -5.534 -22.525 -33.226 1.00 31.61 124 THR A N 1
ATOM 980 C CA . THR A 1 124 ? -6.435 -21.733 -34.089 1.00 31.61 124 THR A CA 1
ATOM 981 C C . THR A 1 124 ? -5.705 -20.509 -34.628 1.00 31.61 124 THR A C 1
ATOM 983 O O . THR A 1 124 ? -5.684 -19.441 -34.021 1.00 31.61 124 THR A O 1
ATOM 986 N N . LEU A 1 125 ? -5.092 -20.743 -35.785 1.00 38.59 125 LEU A N 1
ATOM 987 C CA . LEU A 1 125 ? -4.825 -19.808 -36.870 1.00 38.59 125 LEU A CA 1
ATOM 988 C C . LEU A 1 125 ? -6.138 -19.112 -37.283 1.00 38.59 125 LEU A C 1
ATOM 990 O O . LEU A 1 125 ? -7.066 -19.792 -37.716 1.00 38.59 125 LEU A O 1
ATOM 994 N N . TYR A 1 126 ? -6.222 -17.789 -37.144 1.00 30.30 126 TYR A N 1
ATOM 995 C CA . TYR A 1 126 ? -7.283 -16.981 -37.752 1.00 30.30 126 TYR A CA 1
ATOM 996 C C . TYR A 1 126 ? -6.660 -16.116 -38.842 1.00 30.30 126 TYR A C 1
ATOM 998 O O . TYR A 1 126 ? -5.979 -15.153 -38.523 1.00 30.30 126 TYR A O 1
ATOM 1006 N N . ASP A 1 127 ? -6.900 -16.505 -40.092 1.00 34.28 127 ASP A N 1
ATOM 1007 C CA . ASP A 1 127 ? -6.800 -15.682 -41.300 1.00 34.28 127 ASP A CA 1
ATOM 1008 C C . ASP A 1 127 ? -7.692 -16.351 -42.354 1.00 34.28 127 ASP A C 1
ATOM 1010 O O . ASP A 1 127 ? -7.267 -17.358 -42.914 1.00 34.28 127 ASP A O 1
ATOM 1014 N N . ILE A 1 128 ? -8.916 -15.844 -42.571 1.00 35.34 128 ILE A N 1
ATOM 1015 C CA . ILE A 1 128 ? -9.601 -15.806 -43.881 1.00 35.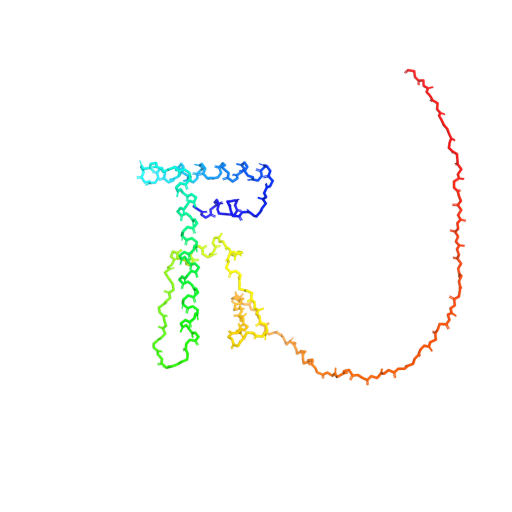34 128 ILE A CA 1
ATOM 1016 C C . ILE A 1 128 ? -10.528 -14.580 -43.894 1.00 35.34 128 ILE A C 1
ATOM 1018 O O . ILE A 1 128 ? -11.250 -14.316 -42.931 1.00 35.34 128 ILE A O 1
ATOM 1022 N N . ASP A 1 129 ? -10.430 -13.865 -45.008 1.00 34.78 129 ASP A N 1
ATOM 1023 C CA . ASP A 1 129 ? -10.859 -12.510 -45.320 1.00 34.78 129 ASP A CA 1
ATOM 1024 C C . ASP A 1 129 ? -12.376 -12.255 -45.398 1.00 34.78 129 ASP A C 1
ATOM 1026 O O . ASP A 1 129 ? -13.189 -13.145 -45.663 1.00 34.78 129 ASP A O 1
ATOM 1030 N N . GLU A 1 130 ? -12.717 -10.975 -45.210 1.00 48.84 130 GLU A N 1
ATOM 1031 C CA . GLU A 1 130 ? -13.935 -10.339 -45.711 1.00 48.84 130 GLU A CA 1
ATOM 1032 C C . GLU A 1 130 ? -14.004 -10.467 -47.242 1.00 48.84 130 GLU A C 1
ATOM 1034 O O . GLU A 1 130 ? -13.018 -10.191 -47.916 1.00 48.84 130 GLU A O 1
ATOM 1039 N N . ASP A 1 131 ? -15.170 -10.877 -47.756 1.00 41.78 131 ASP A N 1
ATOM 1040 C CA . ASP A 1 131 ? -15.790 -10.464 -49.032 1.00 41.78 131 ASP A CA 1
ATOM 1041 C C . ASP A 1 131 ? -16.479 -11.633 -49.755 1.00 41.78 131 ASP A C 1
ATOM 1043 O O . ASP A 1 131 ? -15.950 -12.198 -50.707 1.00 41.78 131 ASP A O 1
ATOM 1047 N N . GLU A 1 132 ? -17.734 -11.926 -49.392 1.00 45.75 132 GLU A N 1
ATOM 1048 C CA . GLU A 1 132 ? -18.721 -12.301 -50.415 1.00 45.75 132 GLU A CA 1
ATOM 1049 C C . GLU A 1 132 ? -20.145 -11.919 -49.975 1.00 45.75 132 GLU A C 1
ATOM 1051 O O . GLU A 1 132 ? -20.753 -12.508 -49.082 1.00 45.75 132 GLU A O 1
ATOM 1056 N N . ILE A 1 133 ? -20.657 -10.858 -50.598 1.00 41.06 133 ILE A N 1
ATOM 1057 C CA . ILE A 1 133 ? -22.031 -10.356 -50.491 1.00 41.06 133 ILE A CA 1
ATOM 1058 C C . ILE A 1 133 ? -22.896 -11.081 -51.534 1.00 41.06 133 ILE A C 1
ATOM 1060 O O . ILE A 1 133 ? -22.427 -11.270 -52.654 1.00 41.06 133 ILE A O 1
ATOM 1064 N N . LEU A 1 134 ? -24.166 -11.373 -51.192 1.00 37.47 134 LEU A N 1
ATOM 1065 C CA . LEU A 1 134 ? -25.429 -11.195 -51.967 1.00 37.47 134 LEU A CA 1
ATOM 1066 C C . LEU A 1 134 ? -26.477 -12.291 -51.599 1.00 37.47 134 LEU A C 1
ATOM 1068 O O . LEU A 1 134 ? -26.098 -13.359 -51.134 1.00 37.47 134 LEU A O 1
ATOM 1072 N N . PRO A 1 135 ? -27.795 -12.102 -51.841 1.00 42.28 135 PRO A N 1
ATOM 1073 C CA . PRO A 1 135 ? -28.706 -11.184 -51.155 1.00 42.28 135 PRO A CA 1
ATOM 1074 C C . PRO A 1 135 ? -30.018 -11.877 -50.673 1.00 42.28 135 PRO A C 1
ATOM 1076 O O . PRO A 1 135 ? -30.234 -13.067 -50.863 1.00 42.28 135 PRO A O 1
ATOM 1079 N N . ALA A 1 136 ? -30.869 -11.068 -50.034 1.00 46.22 136 ALA A N 1
ATOM 1080 C CA . ALA A 1 136 ? -32.247 -11.256 -49.554 1.00 46.22 136 ALA A CA 1
ATOM 1081 C C . ALA A 1 136 ? -33.139 -12.372 -50.147 1.00 46.22 136 ALA A C 1
ATOM 1083 O O . ALA A 1 136 ? -33.229 -12.480 -51.361 1.00 46.22 136 ALA A O 1
ATOM 1084 N N . GLU A 1 137 ? -33.957 -12.999 -49.280 1.00 38.25 137 GLU A N 1
ATOM 1085 C CA . GLU A 1 137 ? -35.434 -13.032 -49.399 1.00 38.25 137 GLU A CA 1
ATOM 1086 C C . GLU A 1 137 ? -36.103 -13.113 -48.001 1.00 38.25 137 GLU A C 1
ATOM 1088 O O . GLU A 1 137 ? -35.826 -14.005 -47.201 1.00 38.25 137 GLU A O 1
ATOM 1093 N N . GLU A 1 138 ? -36.985 -12.152 -47.712 1.00 42.56 138 GLU A N 1
ATOM 1094 C CA . GLU A 1 138 ? -38.106 -12.233 -46.751 1.00 42.56 138 GLU A CA 1
ATOM 1095 C C . GLU A 1 138 ? -39.395 -12.497 -47.574 1.00 42.56 138 GLU A C 1
ATOM 1097 O O . GLU A 1 138 ? -39.336 -12.317 -48.794 1.00 42.56 138 GLU A O 1
ATOM 1102 N N . PRO A 1 139 ? -40.599 -12.747 -47.005 1.00 57.31 139 PRO A N 1
ATOM 1103 C CA . PRO A 1 139 ? -40.979 -13.087 -45.626 1.00 57.31 139 PRO A CA 1
ATOM 1104 C C . PRO A 1 139 ? -42.006 -14.252 -45.553 1.00 57.31 139 PRO A C 1
ATOM 1106 O O . PRO A 1 139 ? -42.545 -14.707 -46.560 1.00 57.31 139 PRO A O 1
ATOM 1109 N N . ALA A 1 140 ? -42.374 -14.695 -44.344 1.00 38.09 140 ALA A N 1
ATOM 1110 C CA . ALA A 1 140 ? -43.668 -15.353 -44.128 1.00 38.09 140 ALA A CA 1
ATOM 1111 C C . ALA A 1 140 ? -44.293 -14.927 -42.793 1.00 38.09 140 ALA A C 1
ATOM 1113 O O . ALA A 1 140 ? -43.661 -14.912 -41.740 1.00 38.09 140 ALA A O 1
ATOM 1114 N N . GLU A 1 141 ? -45.554 -14.538 -42.910 1.00 38.91 141 GLU A N 1
ATOM 1115 C CA . GLU A 1 141 ? -46.408 -13.824 -41.975 1.00 38.91 141 GLU A CA 1
ATOM 1116 C C . GLU A 1 141 ? -47.071 -14.697 -40.886 1.00 38.91 141 GLU A C 1
ATOM 1118 O O . GLU A 1 141 ? -47.366 -15.865 -41.117 1.00 38.91 141 GLU A O 1
ATOM 1123 N N . GLN A 1 142 ? -47.462 -14.019 -39.788 1.00 37.91 142 GLN A N 1
ATOM 1124 C CA . GLN A 1 142 ? -48.636 -14.273 -38.917 1.00 37.91 142 GLN A CA 1
ATOM 1125 C C . GLN A 1 142 ? -48.568 -15.519 -37.981 1.00 37.91 142 GLN A C 1
ATOM 1127 O O . GLN A 1 142 ? -48.127 -16.590 -38.358 1.00 37.91 142 GLN A O 1
ATOM 1132 N N . GLN A 1 143 ? -48.996 -15.498 -36.709 1.00 39.94 143 GLN A N 1
ATOM 1133 C CA . GLN A 1 143 ? -50.191 -14.874 -36.132 1.00 39.94 143 GLN A CA 1
ATOM 1134 C C . GLN A 1 143 ? -50.019 -14.472 -34.656 1.00 39.94 143 GLN A C 1
ATOM 1136 O O . GLN A 1 143 ? -49.336 -15.115 -33.861 1.00 39.94 143 GLN A O 1
ATOM 1141 N N . MET A 1 144 ? -50.743 -13.411 -34.311 1.00 38.34 144 MET A N 1
ATOM 1142 C CA . MET A 1 144 ? -51.003 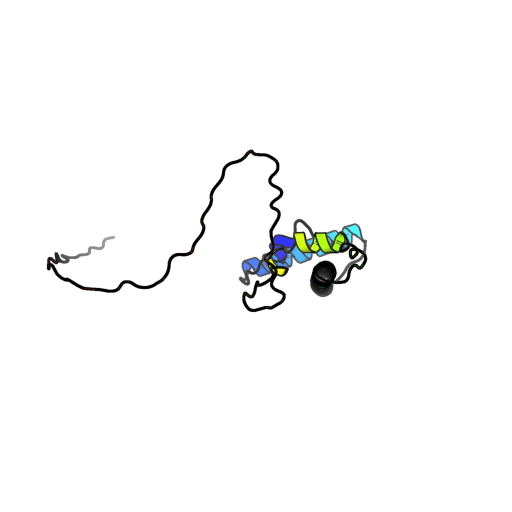-12.911 -32.968 1.00 38.34 144 MET A CA 1
ATOM 1143 C C . MET A 1 144 ? -52.031 -13.804 -32.263 1.00 38.34 144 MET A C 1
ATOM 1145 O O . MET A 1 144 ? -53.051 -14.138 -32.862 1.00 38.34 144 MET A O 1
ATOM 1149 N N . ILE A 1 145 ? -51.839 -14.091 -30.974 1.00 41.41 145 ILE A N 1
ATOM 1150 C CA . ILE A 1 145 ? -52.956 -14.435 -30.084 1.00 41.41 145 ILE A CA 1
ATOM 1151 C C . ILE A 1 145 ? -52.892 -13.521 -28.865 1.00 41.41 145 ILE A C 1
ATOM 1153 O O . ILE A 1 145 ? -52.086 -13.692 -27.953 1.00 41.41 145 ILE A O 1
ATOM 1157 N N . THR A 1 146 ? -53.772 -12.527 -28.885 1.00 43.44 146 THR A N 1
ATOM 1158 C CA . THR A 1 146 ? -54.287 -11.820 -27.719 1.00 43.44 146 THR A CA 1
ATOM 1159 C C . THR A 1 146 ? -55.471 -12.606 -27.163 1.00 43.44 146 THR A C 1
ATOM 1161 O O . THR A 1 146 ? -56.356 -12.991 -27.919 1.00 43.44 146 THR A O 1
ATOM 1164 N N . VAL A 1 147 ? -55.551 -12.771 -25.842 1.00 44.69 147 VAL A N 1
ATOM 1165 C CA . VAL A 1 147 ? -56.842 -12.826 -25.139 1.00 44.69 147 VAL A CA 1
ATOM 1166 C C . VAL A 1 147 ? -56.730 -12.133 -23.786 1.00 44.69 147 VAL A C 1
ATOM 1168 O O . VAL A 1 147 ? -55.711 -12.189 -23.103 1.00 44.69 147 VAL A O 1
ATOM 1171 N N . ALA A 1 148 ? -57.795 -11.404 -23.479 1.00 36.56 148 ALA A N 1
ATOM 1172 C CA . ALA A 1 148 ? -57.905 -10.379 -22.464 1.00 36.56 148 ALA A CA 1
ATOM 1173 C C . ALA A 1 148 ? -58.357 -10.897 -21.086 1.00 36.56 148 ALA A C 1
ATOM 1175 O O . ALA A 1 148 ? -59.071 -11.885 -20.965 1.00 36.56 148 ALA A O 1
ATOM 1176 N N . ASN A 1 149 ? -57.954 -10.127 -20.075 1.00 48.00 149 ASN A N 1
ATOM 1177 C CA . ASN A 1 149 ? -58.683 -9.679 -18.882 1.00 48.00 149 ASN A CA 1
ATOM 1178 C C . ASN A 1 149 ? -60.157 -10.124 -18.707 1.00 48.00 149 ASN A C 1
ATOM 1180 O O . ASN A 1 149 ? -60.982 -9.772 -19.547 1.00 48.00 149 ASN A O 1
ATOM 1184 N N . VAL A 1 150 ? -60.516 -10.682 -17.535 1.00 47.84 150 VAL A N 1
ATOM 1185 C CA . VAL A 1 150 ? -61.859 -10.555 -16.914 1.00 47.84 150 VAL A CA 1
ATOM 1186 C C . VAL A 1 150 ? -61.758 -10.553 -15.370 1.00 47.84 150 VAL A C 1
ATOM 1188 O O . VAL A 1 150 ? -61.406 -11.568 -14.785 1.00 47.84 150 VAL A O 1
ATOM 1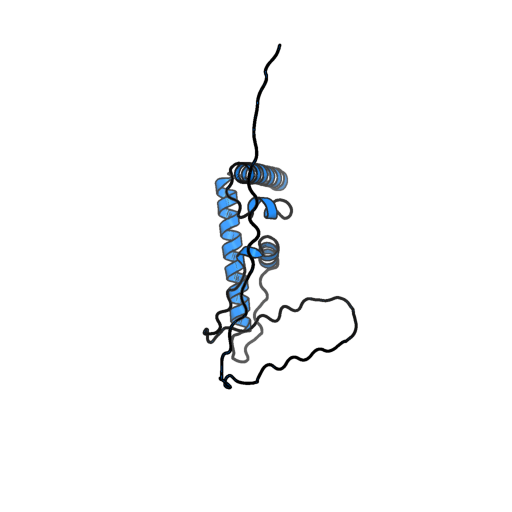191 N N . HIS A 1 151 ? -62.086 -9.383 -14.788 1.00 39.12 151 HIS A N 1
ATOM 1192 C CA . HIS A 1 151 ? -62.737 -9.047 -13.489 1.00 39.12 151 HIS A CA 1
ATOM 1193 C C . HIS A 1 151 ? -62.254 -9.678 -12.161 1.00 39.12 151 HIS A C 1
ATOM 1195 O O . HIS A 1 151 ? -62.148 -10.890 -12.041 1.00 39.12 151 HIS A O 1
ATOM 1201 N N . SER A 1 152 ? -61.885 -8.876 -11.143 1.00 43.50 152 SER A N 1
ATOM 1202 C CA . SER A 1 152 ? -62.766 -8.152 -10.174 1.00 43.50 152 SER A CA 1
ATOM 1203 C C . SER A 1 152 ? -63.615 -9.133 -9.343 1.00 43.50 152 SER A C 1
ATOM 1205 O O . SER A 1 152 ? -64.205 -10.041 -9.902 1.00 43.50 152 SER A O 1
ATOM 1207 N N . GLU A 1 153 ? -63.754 -9.051 -8.021 1.00 43.78 153 GLU A N 1
ATOM 1208 C CA . GLU A 1 153 ? -63.866 -7.884 -7.147 1.00 43.78 153 GLU A CA 1
ATOM 1209 C C . GLU A 1 153 ? -63.748 -8.321 -5.660 1.00 43.78 153 GLU A C 1
ATOM 1211 O O . GLU A 1 153 ? -63.633 -9.506 -5.357 1.00 43.78 153 GLU A O 1
ATOM 1216 N N . GLU A 1 154 ? -63.764 -7.318 -4.777 1.00 50.72 154 GLU A N 1
ATOM 1217 C CA . GLU A 1 154 ? -63.852 -7.264 -3.303 1.00 50.72 154 GLU A CA 1
ATOM 1218 C C . GLU A 1 154 ? -64.611 -8.408 -2.572 1.00 50.72 154 GLU A C 1
ATOM 1220 O O . GLU A 1 154 ? -65.385 -9.154 -3.151 1.00 50.72 154 GLU A O 1
ATOM 1225 N N . VAL A 1 155 ? -64.427 -8.632 -1.260 1.00 47.00 155 VAL A N 1
ATOM 1226 C CA . VAL A 1 155 ? -65.226 -7.978 -0.199 1.00 47.00 155 VAL A CA 1
ATOM 1227 C C . VAL A 1 155 ? -64.605 -8.178 1.202 1.00 47.00 155 VAL A C 1
ATOM 1229 O O . VAL A 1 155 ? -64.239 -9.277 1.610 1.00 47.00 155 VAL A O 1
ATOM 1232 N N . LYS A 1 156 ? -64.558 -7.061 1.947 1.00 48.06 156 LYS A N 1
ATOM 1233 C CA . LYS A 1 156 ? -64.333 -6.880 3.397 1.00 48.06 156 LYS A CA 1
ATOM 1234 C C . LYS A 1 156 ? -65.188 -7.785 4.299 1.00 48.06 156 LYS A C 1
ATOM 1236 O O . LYS A 1 156 ? -66.355 -7.994 3.989 1.00 48.06 156 LYS A O 1
ATOM 1241 N N . LYS A 1 157 ? -64.667 -8.107 5.494 1.00 47.31 157 LYS A N 1
ATOM 1242 C CA . LYS A 1 157 ? -65.323 -8.237 6.833 1.00 47.31 157 LYS A CA 1
ATOM 1243 C C . LYS A 1 157 ? -64.444 -9.181 7.676 1.00 47.31 157 LYS A C 1
ATOM 1245 O O . LYS A 1 157 ? -63.993 -10.182 7.139 1.00 47.31 157 LYS A O 1
ATOM 1250 N N . LEU A 1 158 ? -64.134 -8.968 8.951 1.00 51.12 158 LEU A N 1
ATOM 1251 C CA . LEU A 1 158 ? -64.620 -8.093 10.024 1.00 51.12 158 LEU A CA 1
ATOM 1252 C C . LEU A 1 158 ? -63.458 -7.875 11.005 1.00 51.12 158 LEU A C 1
ATOM 1254 O O . LEU A 1 158 ? -62.628 -8.805 11.117 1.00 51.12 158 LEU A O 1
#

InterPro domains:
  IPR028002 Myb/SANT-like DNA-binding domain 5 [PF13873] (4-62)

Foldseek 3Di:
DQVLLCLLQDPDDDPVSVVSNVVSLVVVQVVCCVVPVDGDDSVVVVVVLVVLLVVLLVQQVVLVVQCVDPDPDDRDDDRDPSSVVNCVSHVPVNDDDADPPDPPRDPPPPPPVPDDDDDDDDDDDDDDDDDDDDDDDDDDDDDDDDDDDDDDDDDDDD

pLDDT: mean 73.43, std 24.14, range [28.34, 97.38]

Radius of gyration: 29.75 Å; chains: 1; bounding box: 89×43×74 Å

Organism: Parnassius apollo (NCBI:txid110799)